Protein AF-A0A9X8YP07-F1 (afdb_monomer)

Structure (mmCIF, N/CA/C/O backbone):
data_AF-A0A9X8YP07-F1
#
_entry.id   AF-A0A9X8YP07-F1
#
loop_
_atom_site.group_PDB
_atom_site.id
_atom_site.type_symbol
_atom_site.label_atom_id
_atom_site.label_alt_id
_atom_site.label_comp_id
_atom_site.label_asym_id
_atom_site.label_entity_id
_atom_site.label_seq_id
_atom_site.pdbx_PDB_ins_code
_atom_site.Cartn_x
_atom_site.Cartn_y
_atom_site.Cartn_z
_atom_site.occupancy
_atom_site.B_iso_or_equiv
_atom_site.auth_seq_id
_atom_site.auth_comp_id
_atom_site.auth_asym_id
_atom_site.auth_atom_id
_atom_site.pdbx_PDB_model_num
ATOM 1 N N . PHE A 1 1 ? -4.619 15.359 14.313 1.00 47.41 1 PHE A N 1
ATOM 2 C CA . PHE A 1 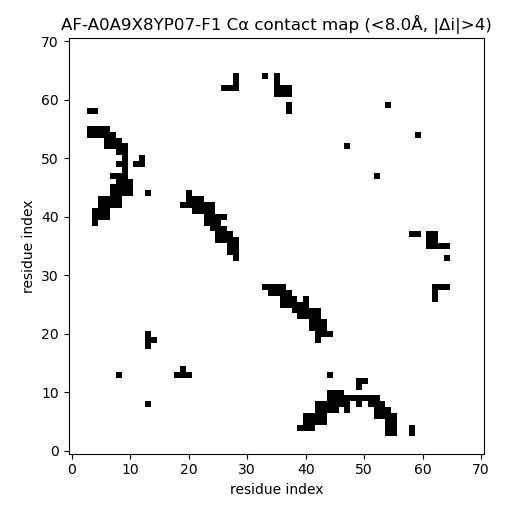1 ? -3.448 14.598 13.840 1.00 47.41 1 PHE A CA 1
ATOM 3 C C . PHE A 1 1 ? -3.945 13.554 12.856 1.00 47.41 1 PHE A C 1
ATOM 5 O O . PHE A 1 1 ? -4.711 12.693 13.262 1.00 47.41 1 PHE A O 1
ATOM 12 N N . GLY A 1 2 ? -3.642 13.712 11.565 1.00 69.56 2 GLY A N 1
ATOM 13 C CA . GLY A 1 2 ? -4.080 12.796 10.508 1.00 69.56 2 GLY A CA 1
ATOM 14 C C . GLY A 1 2 ? -2.923 11.891 10.109 1.00 69.56 2 GLY A C 1
ATOM 15 O O . GLY A 1 2 ? -1.921 12.391 9.603 1.00 69.56 2 GLY A O 1
ATOM 16 N N . ARG A 1 3 ? -3.046 10.594 10.394 1.00 79.00 3 ARG A N 1
ATOM 17 C CA . ARG A 1 3 ? -2.114 9.570 9.913 1.00 79.00 3 ARG A CA 1
ATOM 18 C C . ARG A 1 3 ? -2.262 9.424 8.400 1.00 79.00 3 ARG A C 1
ATOM 20 O O . ARG A 1 3 ? -3.387 9.378 7.909 1.00 79.00 3 ARG A O 1
ATOM 27 N N . ARG A 1 4 ? -1.138 9.413 7.684 1.00 88.31 4 ARG A N 1
ATOM 28 C CA . ARG A 1 4 ? -1.068 9.280 6.212 1.00 88.31 4 ARG A CA 1
ATOM 29 C C . ARG A 1 4 ? -0.514 7.917 5.783 1.00 88.31 4 ARG A C 1
ATOM 31 O O . ARG A 1 4 ? -0.645 7.528 4.633 1.00 88.31 4 ARG A O 1
ATOM 38 N N . ASP A 1 5 ? 0.024 7.178 6.741 1.00 93.00 5 ASP A N 1
ATOM 39 C CA . ASP A 1 5 ? 0.460 5.784 6.716 1.00 93.00 5 ASP A CA 1
ATOM 40 C C . ASP A 1 5 ? -0.733 4.817 6.834 1.00 93.00 5 ASP A C 1
ATOM 42 O O . ASP A 1 5 ? -0.727 3.901 7.652 1.00 93.00 5 ASP A O 1
ATOM 46 N N . VAL A 1 6 ? -1.799 5.049 6.059 1.00 95.69 6 VAL A N 1
ATOM 47 C CA . VAL A 1 6 ? -3.040 4.262 6.125 1.00 95.69 6 VAL A CA 1
ATOM 48 C C . VAL A 1 6 ? -3.406 3.680 4.762 1.00 95.69 6 VAL A C 1
ATOM 50 O O . VAL A 1 6 ? -3.433 4.404 3.766 1.00 95.69 6 VAL A O 1
ATOM 53 N N . LEU A 1 7 ? -3.754 2.390 4.755 1.00 97.12 7 LEU A N 1
ATOM 54 C CA . LEU A 1 7 ? -4.368 1.682 3.637 1.00 97.12 7 LEU A CA 1
ATOM 55 C C . LEU A 1 7 ? -5.832 1.387 3.967 1.00 97.12 7 LEU A C 1
ATOM 57 O O . LEU A 1 7 ? -6.134 0.586 4.847 1.00 97.12 7 LEU A O 1
ATOM 61 N N . PHE A 1 8 ? -6.752 2.022 3.255 1.00 97.56 8 PHE A N 1
ATOM 62 C CA . PHE A 1 8 ? -8.171 1.699 3.325 1.00 97.56 8 PHE A CA 1
ATOM 63 C C . PHE A 1 8 ? -8.431 0.419 2.550 1.00 97.56 8 PHE A C 1
ATOM 65 O O . PHE A 1 8 ? -8.064 0.319 1.378 1.00 97.56 8 PHE A O 1
ATOM 72 N N . MET A 1 9 ? -9.081 -0.542 3.193 1.00 98.19 9 MET A N 1
ATOM 73 C CA . MET A 1 9 ? -9.327 -1.853 2.612 1.00 98.19 9 MET A CA 1
ATOM 74 C C . MET A 1 9 ? -10.704 -2.370 3.023 1.00 98.19 9 MET A C 1
ATOM 76 O O . MET A 1 9 ? -11.183 -2.077 4.120 1.00 98.19 9 MET A O 1
ATOM 80 N N . ASN A 1 10 ? -11.365 -3.107 2.131 1.00 98.31 10 ASN A N 1
ATOM 81 C CA . ASN A 1 10 ? -12.651 -3.714 2.448 1.00 98.31 10 ASN A CA 1
ATOM 82 C C . ASN A 1 10 ? -12.483 -4.799 3.526 1.00 98.31 10 ASN A C 1
ATOM 84 O O . ASN A 1 10 ? -11.540 -5.586 3.480 1.00 98.31 10 ASN A O 1
ATOM 88 N N . ASP A 1 11 ? -13.432 -4.878 4.459 1.00 97.75 11 ASP A N 1
ATOM 89 C CA . ASP A 1 11 ? -13.400 -5.838 5.569 1.00 97.75 11 ASP A CA 1
ATOM 90 C C . ASP A 1 11 ? -13.334 -7.309 5.105 1.00 97.75 11 ASP A C 1
ATOM 92 O O . ASP A 1 11 ? -12.5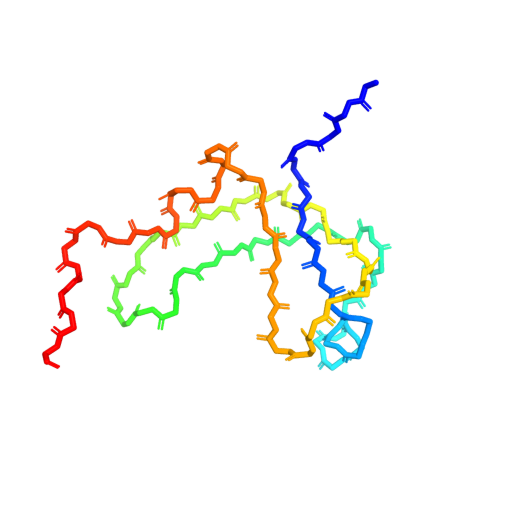97 -8.114 5.668 1.00 97.75 11 ASP A O 1
ATOM 96 N N . SER A 1 12 ? -14.022 -7.657 4.013 1.00 97.75 12 SER A N 1
ATOM 97 C CA . SER A 1 12 ? -13.980 -9.017 3.455 1.00 97.75 12 SER A CA 1
ATOM 98 C C . SER A 1 12 ? -12.620 -9.373 2.852 1.00 97.75 12 SER A C 1
ATOM 100 O O . SER A 1 12 ? -12.208 -10.532 2.912 1.00 97.75 12 SER A O 1
ATOM 102 N N . ASP A 1 13 ? -11.889 -8.393 2.312 1.00 98.00 13 ASP A N 1
ATOM 103 C CA . ASP A 1 13 ? -10.532 -8.622 1.826 1.00 98.00 13 ASP A CA 1
ATOM 104 C C . ASP A 1 13 ? -9.550 -8.795 2.981 1.00 98.00 13 ASP A C 1
ATOM 106 O O . ASP A 1 13 ? -8.647 -9.622 2.868 1.00 98.00 13 ASP A O 1
ATOM 110 N N . LEU A 1 14 ? -9.739 -8.074 4.095 1.00 97.75 14 LEU A N 1
ATOM 111 C CA . LEU A 1 14 ? -8.932 -8.280 5.302 1.00 97.75 14 LEU A CA 1
ATOM 112 C C . LEU A 1 14 ? -9.064 -9.716 5.786 1.00 97.75 14 LEU A C 1
ATOM 114 O O . LEU A 1 14 ? -8.066 -10.426 5.885 1.00 97.75 14 LEU A O 1
ATOM 118 N N . GLN A 1 15 ? -10.301 -10.185 5.952 1.00 97.38 15 GLN A N 1
ATOM 119 C CA . GLN A 1 15 ? -10.578 -11.562 6.355 1.00 97.38 15 GLN A CA 1
ATOM 120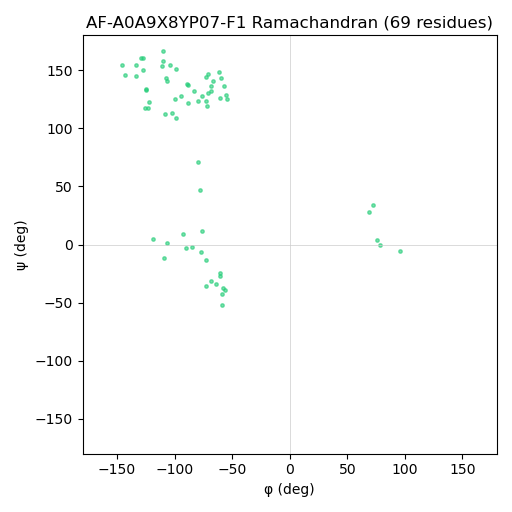 C C . GLN A 1 15 ? -9.990 -12.581 5.368 1.00 97.38 15 GLN A C 1
ATOM 122 O O . GLN A 1 15 ? -9.385 -13.569 5.781 1.00 97.38 15 GLN A O 1
ATOM 127 N N . ARG A 1 16 ? -10.121 -12.338 4.056 1.00 97.56 16 ARG A N 1
ATOM 128 C CA . ARG A 1 16 ? -9.579 -13.219 3.007 1.00 97.56 16 ARG A CA 1
ATOM 129 C C . ARG A 1 16 ? -8.052 -13.304 3.034 1.00 97.56 16 ARG A C 1
ATOM 131 O O . ARG A 1 16 ? -7.511 -14.356 2.699 1.00 97.56 16 ARG A O 1
ATOM 138 N N . LEU A 1 17 ? -7.372 -12.215 3.388 1.00 96.69 17 LEU A N 1
ATOM 139 C CA . LEU A 1 17 ? -5.914 -12.160 3.510 1.00 96.69 17 LEU A CA 1
ATOM 140 C C . LEU A 1 17 ? -5.408 -12.518 4.917 1.00 96.69 17 LEU A C 1
ATOM 142 O O . LEU A 1 17 ? -4.198 -12.594 5.109 1.00 96.69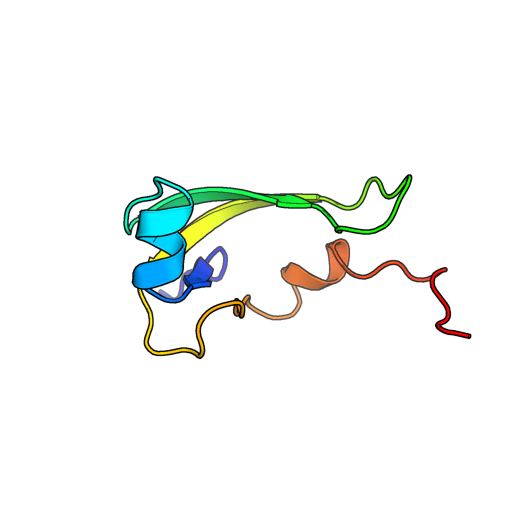 17 LEU A O 1
ATOM 146 N N . GLY A 1 18 ? -6.302 -12.772 5.879 1.00 97.81 18 GLY A N 1
ATOM 147 C CA . GLY A 1 18 ? -5.939 -13.053 7.270 1.00 97.81 18 GLY A CA 1
ATOM 148 C C . GLY A 1 18 ? -5.372 -11.840 8.014 1.00 97.81 18 GLY A C 1
ATOM 149 O O . GLY A 1 18 ? -4.555 -12.019 8.910 1.00 97.81 18 GLY A O 1
ATOM 150 N N . LEU A 1 19 ? -5.774 -10.633 7.611 1.00 97.75 19 LEU A N 1
ATOM 151 C CA . LEU A 1 19 ? -5.387 -9.364 8.223 1.00 97.75 19 LEU A CA 1
ATOM 152 C C . LEU A 1 19 ? -6.480 -8.865 9.170 1.00 97.75 19 LEU A C 1
ATOM 154 O O . LEU A 1 19 ? -7.672 -9.076 8.933 1.00 97.75 19 LEU A O 1
ATOM 158 N N . GLU A 1 20 ? -6.073 -8.130 10.193 1.00 97.75 20 GLU A N 1
ATOM 159 C CA . GLU A 1 20 ? -6.954 -7.439 11.125 1.00 97.75 20 GLU A CA 1
ATOM 160 C C . GLU A 1 20 ? -6.886 -5.915 10.938 1.00 97.75 20 GLU A C 1
ATOM 162 O O . GLU A 1 20 ? -5.931 -5.342 10.405 1.00 97.75 20 GLU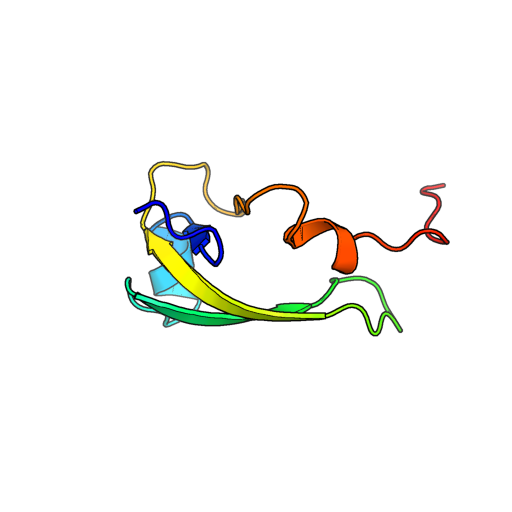 A O 1
ATOM 167 N N . HIS A 1 21 ? -7.933 -5.215 11.381 1.00 96.94 21 HIS A N 1
ATOM 168 C CA . HIS A 1 21 ? -7.907 -3.755 11.423 1.00 96.94 21 HIS A CA 1
ATOM 169 C C . HIS A 1 21 ? -6.778 -3.279 12.345 1.00 96.94 21 HIS A C 1
ATOM 171 O O . HIS A 1 21 ? -6.759 -3.602 13.530 1.00 96.94 21 HIS A O 1
ATOM 177 N N . GLY A 1 22 ? -5.909 -2.414 11.826 1.00 96.88 22 GLY A N 1
ATOM 178 C CA . GLY A 1 22 ? -4.766 -1.879 12.557 1.00 96.88 22 GLY A CA 1
ATOM 179 C C . GLY A 1 22 ? -3.457 -2.623 12.302 1.00 96.88 22 GLY A C 1
ATOM 180 O O . GLY A 1 22 ? -2.422 -2.136 12.758 1.00 96.88 22 GLY A O 1
ATOM 181 N N . ASP A 1 23 ? -3.477 -3.729 11.554 1.00 98.12 23 ASP A N 1
ATOM 182 C CA . ASP A 1 23 ? -2.255 -4.419 11.150 1.00 98.12 23 ASP A CA 1
ATOM 183 C C . ASP A 1 23 ? -1.366 -3.529 10.288 1.00 98.12 23 ASP A C 1
ATOM 185 O O . ASP A 1 23 ? -1.835 -2.684 9.521 1.00 98.12 23 ASP A O 1
ATOM 189 N N . VAL A 1 24 ? -0.059 -3.741 10.410 1.00 97.69 24 VAL A N 1
ATOM 190 C CA . VAL A 1 24 ? 0.948 -3.063 9.597 1.00 97.69 24 VAL A CA 1
ATOM 191 C C . VAL A 1 24 ? 1.371 -3.997 8.476 1.00 97.69 24 VAL A C 1
ATOM 193 O O . VAL A 1 24 ? 1.800 -5.122 8.729 1.00 97.69 24 VAL A O 1
ATOM 196 N N . VAL A 1 25 ? 1.260 -3.518 7.242 1.00 97.25 25 VAL A N 1
ATOM 197 C CA . VAL A 1 25 ? 1.608 -4.266 6.035 1.00 97.25 25 VAL A CA 1
ATOM 198 C C . VAL A 1 25 ? 2.561 -3.473 5.159 1.00 97.25 25 VAL A C 1
ATOM 200 O O . VAL A 1 25 ? 2.629 -2.242 5.221 1.00 97.25 25 VAL A O 1
ATOM 203 N N . ASP A 1 26 ? 3.229 -4.206 4.280 1.00 96.81 26 ASP A N 1
ATOM 204 C CA . ASP A 1 26 ? 3.976 -3.634 3.176 1.00 96.81 26 ASP A CA 1
ATOM 205 C C . ASP A 1 26 ? 3.222 -3.901 1.872 1.00 96.81 26 ASP A C 1
ATOM 207 O O . ASP A 1 26 ? 2.614 -4.958 1.687 1.00 96.81 26 ASP A O 1
ATOM 211 N N . LEU A 1 27 ? 3.258 -2.931 0.965 1.00 95.56 27 LEU A N 1
ATOM 212 C CA . LEU A 1 27 ? 2.689 -3.035 -0.369 1.00 95.56 27 LEU A CA 1
ATOM 213 C C . LEU A 1 27 ? 3.804 -3.168 -1.392 1.00 95.56 27 LEU A C 1
ATOM 215 O O . LEU A 1 27 ? 4.811 -2.468 -1.314 1.00 95.56 27 LEU A O 1
ATOM 219 N N . GLU A 1 28 ? 3.577 -4.005 -2.395 1.00 95.19 28 GLU A N 1
ATOM 220 C CA . GLU A 1 28 ? 4.468 -4.188 -3.535 1.00 95.19 28 GLU A CA 1
ATOM 221 C C . GLU A 1 28 ? 3.682 -4.017 -4.834 1.00 95.19 28 GLU A C 1
ATOM 223 O O . GLU A 1 28 ? 2.478 -4.282 -4.906 1.00 95.19 28 GLU A O 1
ATOM 228 N N . THR A 1 29 ? 4.363 -3.554 -5.877 1.00 94.25 29 THR A N 1
ATOM 229 C CA . THR A 1 29 ? 3.760 -3.457 -7.209 1.00 94.25 29 THR A CA 1
ATOM 230 C C . THR A 1 29 ? 3.568 -4.861 -7.784 1.00 94.25 29 THR A C 1
ATOM 232 O O . THR A 1 29 ? 4.491 -5.665 -7.816 1.00 94.25 29 THR A O 1
ATOM 235 N N . ALA A 1 30 ? 2.371 -5.171 -8.285 1.00 91.38 30 ALA A N 1
ATOM 236 C CA . ALA A 1 30 ? 2.034 -6.504 -8.798 1.00 91.38 30 ALA A CA 1
ATOM 237 C C . ALA A 1 30 ? 2.617 -6.821 -10.196 1.00 91.38 30 ALA A C 1
ATOM 239 O O . ALA A 1 30 ? 2.212 -7.796 -10.829 1.00 91.38 30 ALA A O 1
ATOM 240 N N . LEU A 1 31 ? 3.544 -6.001 -10.705 1.00 90.00 31 LEU A N 1
ATOM 241 C CA . LEU A 1 31 ? 4.145 -6.183 -12.026 1.00 90.00 31 LEU A CA 1
ATOM 242 C C . LEU A 1 31 ? 5.397 -7.075 -11.955 1.00 90.00 31 LEU A C 1
ATOM 244 O O . LEU A 1 31 ? 6.222 -6.894 -11.051 1.00 90.00 31 LEU A O 1
ATOM 248 N N . PRO A 1 32 ? 5.587 -8.012 -12.909 1.00 87.69 32 PRO A N 1
ATOM 249 C CA . PRO A 1 32 ? 6.755 -8.889 -12.931 1.00 87.69 32 PRO A CA 1
ATOM 250 C C . PRO A 1 32 ? 8.07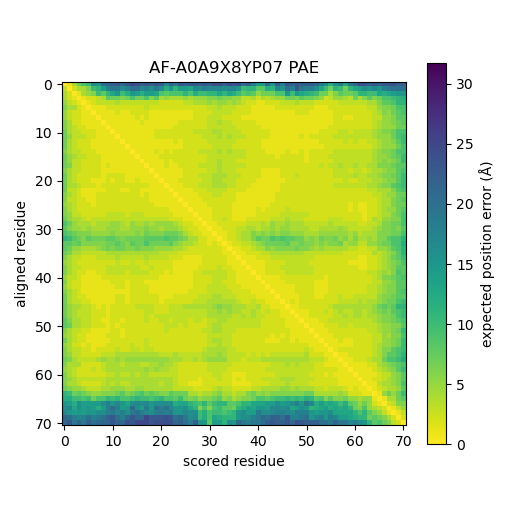5 -8.110 -12.931 1.00 87.69 32 PRO A C 1
ATOM 252 O O . PRO A 1 32 ? 8.288 -7.230 -13.761 1.00 87.69 32 PRO A O 1
ATOM 255 N N . GLY A 1 33 ? 8.976 -8.452 -12.008 1.00 86.12 33 GLY A N 1
ATOM 256 C CA . GLY A 1 33 ? 10.298 -7.822 -11.903 1.00 86.12 33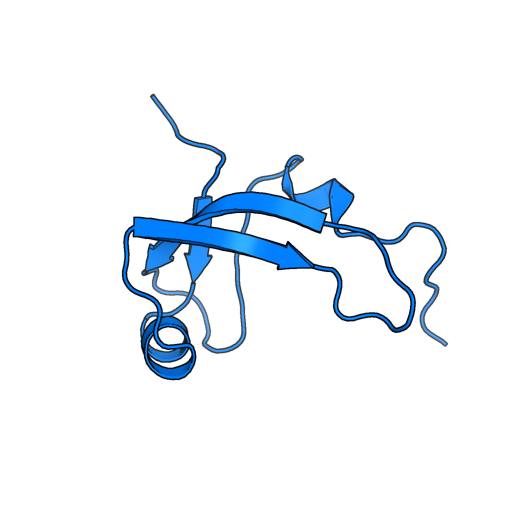 GLY A CA 1
ATOM 257 C C . GLY A 1 33 ? 10.305 -6.424 -11.277 1.00 86.12 33 GLY A C 1
ATOM 258 O O . GLY A 1 33 ? 11.368 -5.807 -11.208 1.00 86.12 33 GLY A O 1
ATOM 259 N N . SER A 1 34 ? 9.160 -5.918 -10.809 1.00 88.38 34 SER A N 1
ATOM 260 C CA . SER A 1 34 ? 9.112 -4.644 -10.093 1.00 88.38 34 SER A CA 1
ATOM 261 C C . SER A 1 34 ? 9.740 -4.757 -8.696 1.00 88.38 34 SER A C 1
ATOM 263 O O . SER A 1 34 ? 9.692 -5.799 -8.045 1.00 88.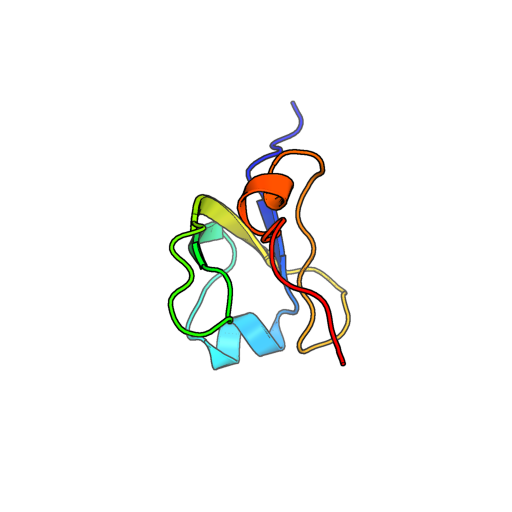38 34 SER A O 1
ATOM 265 N N . THR A 1 35 ? 10.374 -3.673 -8.246 1.00 91.00 35 THR A N 1
ATOM 266 C CA . THR A 1 35 ? 11.029 -3.559 -6.924 1.00 91.00 35 THR A CA 1
ATOM 267 C C . THR A 1 35 ? 10.401 -2.464 -6.063 1.00 91.00 35 THR A C 1
ATOM 269 O O . THR A 1 35 ? 10.894 -2.133 -4.988 1.00 91.00 35 THR A O 1
ATOM 272 N N . GLN A 1 36 ? 9.330 -1.856 -6.569 1.00 94.31 36 GLN A N 1
ATOM 273 C CA . GLN A 1 36 ? 8.616 -0.763 -5.937 1.00 94.31 36 GLN A CA 1
ATOM 274 C C . GLN A 1 36 ? 7.835 -1.286 -4.732 1.00 94.31 36 GLN A C 1
ATOM 276 O O . GLN A 1 36 ? 6.936 -2.118 -4.886 1.00 94.31 3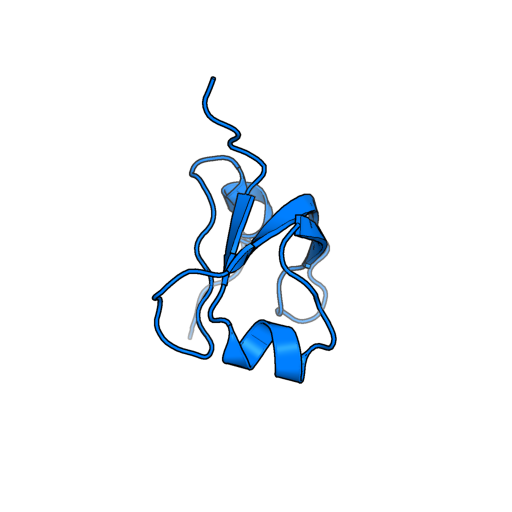6 GLN A O 1
ATOM 281 N N . ARG A 1 37 ? 8.170 -0.764 -3.550 1.00 95.44 37 ARG A N 1
ATOM 282 C CA . ARG A 1 37 ? 7.585 -1.146 -2.265 1.00 95.44 37 ARG A CA 1
ATOM 283 C C . ARG A 1 37 ? 7.221 0.093 -1.454 1.00 95.44 37 ARG A C 1
ATOM 285 O O . ARG A 1 37 ? 7.936 1.093 -1.495 1.00 95.44 37 ARG A O 1
ATOM 292 N N . LEU A 1 38 ? 6.126 0.006 -0.709 1.00 96.06 38 LEU A N 1
ATOM 293 C CA . LEU A 1 38 ? 5.722 0.974 0.304 1.00 96.06 38 LEU A CA 1
ATOM 294 C C . LEU A 1 38 ? 5.575 0.232 1.632 1.00 96.06 38 LEU A C 1
ATOM 296 O O . LEU A 1 38 ? 4.750 -0.669 1.739 1.00 96.06 38 LEU A O 1
ATOM 300 N N . GLU A 1 39 ? 6.382 0.600 2.619 1.00 96.81 39 GLU A N 1
ATOM 301 C CA . GLU A 1 39 ? 6.504 -0.147 3.872 1.00 96.81 39 GLU A CA 1
ATOM 302 C C . GLU A 1 39 ? 5.779 0.532 5.033 1.00 96.81 39 GLU A C 1
ATOM 304 O O . GLU A 1 39 ? 5.635 1.758 5.064 1.00 96.81 39 GLU A O 1
ATOM 309 N N . GLY A 1 40 ? 5.377 -0.266 6.022 1.00 96.00 40 GLY A N 1
ATOM 310 C CA . GLY A 1 40 ? 4.909 0.240 7.310 1.00 96.00 40 GLY A CA 1
ATOM 311 C C . GLY A 1 40 ? 3.534 0.907 7.266 1.00 96.00 40 GLY A C 1
ATOM 312 O O . GLY A 1 40 ? 3.293 1.867 7.998 1.00 96.00 40 GLY A O 1
ATOM 313 N N . ILE A 1 41 ? 2.629 0.426 6.413 1.00 97.44 41 ILE A N 1
ATOM 314 C CA . ILE A 1 41 ? 1.304 1.020 6.234 1.00 97.44 41 ILE A CA 1
ATOM 315 C C . ILE A 1 41 ? 0.277 0.323 7.122 1.00 97.44 41 ILE A C 1
ATOM 317 O O . ILE A 1 41 ? 0.129 -0.894 7.083 1.00 97.44 41 ILE A O 1
ATOM 321 N N . THR A 1 42 ? -0.471 1.102 7.906 1.00 97.44 42 THR A N 1
ATOM 322 C CA . THR A 1 42 ? -1.544 0.576 8.756 1.00 97.44 42 THR A CA 1
ATOM 323 C C . THR A 1 42 ? -2.799 0.316 7.934 1.00 97.44 42 THR A C 1
ATOM 325 O O . THR A 1 42 ? -3.362 1.241 7.343 1.00 97.44 42 THR A O 1
ATOM 328 N N . VAL A 1 43 ? -3.311 -0.905 7.952 1.00 97.38 43 VAL A N 1
ATOM 329 C CA . VAL A 1 43 ? -4.547 -1.242 7.255 1.00 97.38 43 VAL A CA 1
ATOM 330 C C . VAL A 1 43 ? -5.761 -0.880 8.099 1.00 97.38 43 VAL A C 1
ATOM 332 O O . VAL A 1 43 ? -5.842 -1.184 9.286 1.00 97.38 43 VAL A O 1
ATOM 335 N N . ILE A 1 44 ? -6.726 -0.210 7.480 1.00 97.31 44 ILE A N 1
ATOM 336 C CA . ILE A 1 44 ? -7.948 0.267 8.115 1.00 97.31 44 ILE A CA 1
ATOM 337 C C . ILE A 1 44 ? -9.140 -0.256 7.322 1.00 97.31 44 ILE A C 1
ATOM 339 O O . ILE A 1 44 ? -9.338 0.101 6.158 1.00 97.31 44 ILE A O 1
ATOM 343 N N . ALA A 1 45 ? -9.958 -1.075 7.986 1.00 97.25 45 ALA A N 1
ATOM 344 C CA . ALA A 1 45 ? -11.244 -1.510 7.457 1.00 97.25 45 ALA A CA 1
ATOM 345 C C . ALA A 1 45 ? -12.103 -0.293 7.077 1.00 97.25 45 ALA A C 1
ATOM 347 O O . ALA A 1 45 ? -12.335 0.604 7.895 1.00 97.25 45 ALA A O 1
ATOM 348 N N . TYR A 1 46 ? -12.564 -0.255 5.830 1.00 97.19 46 TYR A N 1
ATOM 349 C CA . TYR A 1 46 ? -13.353 0.843 5.288 1.00 97.19 46 TYR A CA 1
ATOM 350 C C . TYR A 1 46 ? -14.389 0.338 4.286 1.00 97.19 46 TYR A C 1
ATOM 352 O O . TYR A 1 46 ? -14.215 -0.697 3.643 1.00 97.19 46 TYR A O 1
ATOM 360 N N . ASN A 1 47 ? -15.469 1.100 4.119 1.00 96.62 47 ASN A N 1
ATOM 361 C CA . ASN A 1 47 ? -16.507 0.792 3.141 1.00 96.62 47 ASN A CA 1
ATOM 362 C C . ASN A 1 47 ? -16.079 1.223 1.725 1.00 96.62 47 ASN A C 1
ATOM 364 O O . ASN A 1 47 ? -16.574 2.213 1.189 1.00 96.62 47 ASN A O 1
ATOM 368 N N . ILE A 1 48 ? -15.117 0.499 1.151 1.00 96.38 48 ILE A N 1
ATOM 369 C CA . ILE A 1 48 ? -14.751 0.557 -0.271 1.00 96.38 48 ILE A CA 1
ATOM 370 C C . ILE A 1 48 ? -15.157 -0.737 -0.982 1.00 96.38 48 ILE A C 1
ATOM 372 O O . ILE A 1 48 ? -15.466 -1.737 -0.333 1.00 96.38 48 ILE A O 1
ATOM 376 N N . SER A 1 49 ? -15.151 -0.737 -2.314 1.00 97.38 49 SER A N 1
ATOM 377 C CA . SER A 1 49 ? -15.374 -1.949 -3.107 1.00 97.38 49 SER A CA 1
ATOM 378 C C . SER A 1 49 ? -14.364 -3.045 -2.761 1.00 97.38 49 SER A C 1
ATOM 380 O O . SER A 1 49 ? -13.167 -2.780 -2.651 1.00 97.38 49 SER A O 1
ATOM 382 N N . ALA A 1 50 ? -14.845 -4.283 -2.628 1.00 97.12 50 ALA A N 1
ATOM 383 C CA . ALA A 1 50 ? -13.976 -5.446 -2.480 1.00 97.12 50 ALA A CA 1
ATOM 384 C C . ALA A 1 50 ? -13.040 -5.589 -3.696 1.00 97.12 50 ALA A C 1
ATOM 386 O O . ALA A 1 50 ? -13.421 -5.285 -4.828 1.00 97.12 50 ALA A O 1
ATOM 387 N N . GLY A 1 51 ? -11.807 -6.024 -3.452 1.00 96.12 51 GLY A N 1
ATOM 388 C CA . GLY A 1 51 ? -10.711 -6.080 -4.417 1.00 96.12 51 GLY A CA 1
ATOM 389 C C . GLY A 1 51 ? -10.030 -4.735 -4.685 1.00 96.12 51 GLY A C 1
ATOM 390 O O . GLY A 1 51 ? -9.102 -4.680 -5.487 1.00 96.12 51 GLY A O 1
ATOM 391 N N . SER A 1 52 ? -10.472 -3.648 -4.048 1.00 96.38 52 SER A N 1
ATOM 392 C CA . SER A 1 52 ? -9.846 -2.325 -4.148 1.00 96.38 52 SER A CA 1
ATOM 393 C C . SER A 1 52 ? -9.190 -1.934 -2.829 1.00 96.38 52 SER A C 1
ATOM 395 O O . SER A 1 52 ? -9.620 -2.360 -1.759 1.00 96.38 52 SER A O 1
ATOM 397 N N . VAL A 1 53 ? -8.176 -1.076 -2.911 1.00 96.56 53 VAL A N 1
ATOM 398 C CA . VAL A 1 53 ? -7.556 -0.421 -1.756 1.00 96.56 53 VAL A CA 1
ATOM 399 C C . VAL A 1 53 ? -7.388 1.069 -2.032 1.00 96.56 53 VAL A C 1
ATOM 401 O O . VAL A 1 53 ? -7.304 1.487 -3.187 1.00 96.56 53 VAL A O 1
ATOM 404 N N . GLY A 1 54 ? -7.346 1.879 -0.977 1.00 95.81 54 GLY A N 1
ATOM 405 C CA . GLY A 1 54 ? -7.073 3.312 -1.063 1.00 95.81 54 GLY A CA 1
ATOM 406 C C . GLY A 1 54 ? -5.896 3.696 -0.179 1.00 95.81 54 GLY A C 1
ATOM 407 O O . GLY A 1 54 ? -5.856 3.315 0.983 1.00 95.81 54 GLY A O 1
ATOM 408 N N . ALA A 1 55 ? -4.961 4.479 -0.703 1.00 95.44 55 ALA A N 1
ATOM 409 C CA . ALA A 1 55 ? -3.832 5.018 0.049 1.00 95.44 55 ALA A CA 1
ATOM 410 C C . ALA A 1 55 ? -3.729 6.530 -0.177 1.00 95.44 55 ALA A C 1
ATOM 412 O O . ALA A 1 55 ? -4.283 7.068 -1.141 1.00 95.44 55 ALA A O 1
ATOM 413 N N . TYR A 1 56 ? -3.037 7.230 0.719 1.00 93.62 56 TYR A N 1
ATOM 414 C CA . TYR A 1 56 ? -2.848 8.669 0.580 1.00 93.62 56 TYR A CA 1
ATOM 415 C C . TYR A 1 56 ? -1.851 9.015 -0.539 1.00 93.62 56 TYR A C 1
ATOM 417 O O . TYR A 1 56 ? -0.869 8.314 -0.789 1.00 93.62 56 TYR A O 1
ATOM 425 N N . TYR A 1 57 ? -2.134 10.122 -1.228 1.00 87.38 57 TYR A N 1
ATOM 426 C CA . TYR A 1 57 ? -1.194 10.778 -2.133 1.00 87.38 57 TYR A CA 1
ATOM 427 C C . TYR A 1 57 ? -0.347 11.792 -1.346 1.00 87.38 57 TYR A C 1
ATOM 429 O O . TYR A 1 57 ? -0.927 12.585 -0.592 1.00 87.38 57 TYR A O 1
ATOM 437 N N . PRO A 1 58 ? 0.981 11.881 -1.568 1.00 92.50 58 PRO A N 1
ATOM 438 C CA . PRO A 1 58 ? 1.783 11.183 -2.582 1.00 92.50 58 PRO A CA 1
ATOM 439 C C . PRO A 1 58 ? 2.416 9.862 -2.112 1.00 92.50 58 PRO A C 1
ATOM 441 O O . PRO A 1 58 ? 3.255 9.318 -2.823 1.00 92.50 58 PRO A O 1
ATOM 444 N N . GLU A 1 59 ? 2.067 9.357 -0.929 1.00 92.56 59 GLU A N 1
ATOM 445 C CA . GLU A 1 59 ? 2.731 8.217 -0.285 1.00 92.56 59 GLU A CA 1
ATOM 446 C C . GLU A 1 59 ? 2.749 6.961 -1.175 1.00 92.56 59 GLU A C 1
ATOM 448 O O . GLU A 1 59 ? 3.774 6.292 -1.285 1.00 92.56 59 GLU A O 1
ATOM 453 N N . ALA A 1 60 ? 1.658 6.693 -1.898 1.00 93.50 60 ALA A N 1
ATOM 454 C CA . ALA A 1 60 ? 1.559 5.556 -2.814 1.00 93.50 60 ALA A CA 1
ATOM 455 C C . ALA A 1 60 ? 2.282 5.732 -4.166 1.00 93.50 60 ALA A C 1
ATOM 457 O O . ALA A 1 60 ? 2.371 4.767 -4.923 1.00 93.50 60 ALA A O 1
ATOM 458 N N . ASN A 1 61 ? 2.835 6.911 -4.489 1.00 94.12 61 ASN A N 1
ATOM 459 C CA . ASN A 1 61 ? 3.497 7.138 -5.785 1.00 94.12 61 ASN A CA 1
ATOM 460 C C . ASN A 1 61 ? 4.697 6.211 -6.006 1.00 94.12 61 ASN A C 1
ATOM 462 O O . ASN A 1 61 ? 5.026 5.906 -7.149 1.00 94.12 61 ASN A O 1
ATOM 466 N N . VAL A 1 62 ? 5.342 5.752 -4.927 1.00 93.19 62 VAL A N 1
ATOM 467 C CA . VAL A 1 62 ? 6.458 4.800 -5.010 1.00 93.19 62 VAL A CA 1
ATOM 468 C C . VAL A 1 62 ? 6.046 3.472 -5.654 1.00 93.19 62 VAL A C 1
ATOM 470 O O . VAL A 1 62 ? 6.899 2.812 -6.229 1.00 93.19 62 VAL A O 1
ATOM 473 N N . LEU A 1 63 ? 4.756 3.112 -5.611 1.00 91.56 63 LEU A N 1
ATOM 474 C CA . LEU A 1 63 ? 4.190 1.895 -6.204 1.00 91.56 63 LEU A CA 1
ATOM 475 C C . LEU A 1 63 ? 3.842 2.043 -7.694 1.00 91.56 63 LEU A C 1
ATOM 477 O O . LEU A 1 63 ? 3.356 1.098 -8.305 1.00 91.56 63 LEU A O 1
ATOM 481 N N . VAL A 1 64 ? 4.032 3.223 -8.289 1.00 89.44 64 VAL A N 1
ATOM 482 C CA . VAL A 1 64 ? 3.702 3.460 -9.700 1.00 89.44 64 VAL A CA 1
ATOM 483 C C . VAL A 1 64 ? 4.980 3.351 -10.539 1.00 89.44 64 VAL A C 1
ATOM 485 O O . VAL A 1 64 ? 5.839 4.235 -10.463 1.00 89.44 64 VAL A O 1
ATOM 488 N N . PRO A 1 65 ? 5.145 2.297 -11.359 1.00 82.75 65 PRO A N 1
ATOM 489 C CA . PRO A 1 65 ? 6.317 2.166 -12.209 1.00 82.75 65 PRO A CA 1
ATOM 490 C C . PRO A 1 65 ? 6.253 3.165 -13.361 1.00 82.75 65 PRO A C 1
ATOM 492 O O . PRO A 1 65 ? 5.333 3.152 -14.171 1.00 82.75 65 PRO A O 1
ATOM 495 N N . LEU A 1 66 ? 7.284 4.000 -13.478 1.00 81.06 66 LEU A N 1
ATOM 496 C CA . LEU A 1 66 ? 7.374 5.021 -14.530 1.00 81.06 66 LEU A CA 1
ATOM 497 C C . LEU A 1 66 ? 7.666 4.450 -15.929 1.00 81.06 66 LEU A C 1
ATOM 499 O O . LEU A 1 66 ? 7.575 5.174 -16.914 1.00 81.06 66 LEU A O 1
ATOM 503 N N . HIS A 1 67 ? 8.065 3.179 -16.013 1.00 74.81 67 HIS A N 1
ATOM 504 C CA . HIS A 1 67 ? 8.469 2.508 -17.253 1.00 74.81 67 HIS A CA 1
ATOM 505 C C . HIS A 1 67 ? 7.432 1.499 -17.768 1.00 74.81 67 HIS A C 1
ATOM 507 O O . HIS A 1 67 ? 7.679 0.855 -18.783 1.00 74.81 67 HIS A O 1
ATOM 513 N N . TYR A 1 68 ? 6.295 1.344 -17.081 1.00 68.38 68 TYR A N 1
ATOM 514 C CA . TYR A 1 68 ? 5.209 0.487 -17.547 1.00 68.38 68 TYR A CA 1
ATOM 515 C C . TYR A 1 68 ? 4.274 1.291 -18.455 1.00 68.38 68 TYR A C 1
ATOM 517 O O . TYR A 1 68 ? 3.722 2.310 -18.042 1.00 68.38 68 TYR A O 1
ATOM 525 N N . ILE A 1 69 ? 4.112 0.829 -19.692 1.00 71.50 69 ILE A N 1
ATOM 526 C CA . ILE A 1 69 ? 3.149 1.346 -20.665 1.00 71.50 69 ILE A CA 1
ATOM 527 C C . ILE A 1 69 ? 2.281 0.150 -21.048 1.00 71.50 69 ILE A C 1
ATOM 529 O O . ILE A 1 69 ? 2.824 -0.874 -21.457 1.00 71.50 69 ILE A O 1
ATOM 533 N N . ASP A 1 70 ? 0.969 0.267 -20.852 1.00 64.81 70 ASP A N 1
ATOM 534 C CA . ASP A 1 70 ? 0.003 -0.753 -21.275 1.00 64.81 70 ASP A CA 1
ATOM 535 C C . ASP A 1 70 ? -0.056 -0.778 -22.814 1.00 64.81 70 ASP A C 1
ATOM 537 O O . ASP A 1 70 ? -0.030 0.292 -23.433 1.00 64.81 70 ASP A O 1
ATOM 541 N N . GLU A 1 71 ? -0.076 -1.968 -23.424 1.00 55.03 71 GLU A N 1
ATOM 542 C CA . GLU A 1 71 ? -0.204 -2.132 -24.888 1.00 55.03 71 GLU A CA 1
ATOM 543 C C . GLU A 1 71 ? -1.634 -1.890 -25.394 1.00 55.03 71 GLU A C 1
ATOM 545 O O . GLU A 1 71 ? -2.600 -2.324 -24.725 1.00 55.03 71 GLU A O 1
#

pLDDT: mean 91.55, std 10.24, range [47.41, 98.31]

Radius of gyration: 12.87 Å; Cα contacts (8 Å, |Δi|>4): 116; chains: 1; bounding box: 28×28×39 Å

InterPro domains:
  IPR009010 Aspartate decarboxylase-like domain superfamily [SSF50692] (3-67)

Mean predicted aligned error: 4.26 Å

Secondary structure (DSSP, 8-state):
----SEEEE-HHHHHHHT--TT-EEEEE--STT---EEEEEEEEE-S--TT-EEE-TTGGGGGS-TT----

Solvent-accessible surface area (backbone atoms only — not comparable to full-atom values): 4439 Å² total; per-residue (Å²): 139,84,83,65,57,40,33,36,31,14,57,69,51,30,58,74,71,75,49,57,77,67,39,72,43,69,48,67,39,93,52,90,91,58,84,35,57,48,74,73,27,28,31,37,68,37,101,53,59,75,97,46,74,46,64,40,86,72,70,54,55,57,49,56,67,90,84,71,75,88,132

Organism: Serratia marcescens (NCBI:txid615)

Nearest PDB structures (foldseek):
  9boq-assembly1_A  TM=8.278E-01  e=9.919E-03  Homo sapiens
  4kdi-assembly1_A  TM=8.841E-01  e=1.957E-02  Homo sapiens
  7r7t-assembly1_E  TM=8.194E-01  e=1.829E-02  Homo sapiens
  5dyi-assembly2_H  TM=8.679E-01  e=8.731E-02  Homo sapiens
  5udf-assembly1_B  TM=5.450E-01  e=4.168E-01  Acinetobacter baumannii

Sequence (71 aa):
FGRRDVLFMNDSDLQRLGLEHGDVVDLETALPGSTQRLEGITVIAYNISAGSVGAYYPEANVLVPLHYIDE

Foldseek 3Di:
DDDQLEKEAAPVVCVVVVHDQQDWDKDAAPDPPGPQIQGGHGYHHDPDDHPDMDGDPPSCVSNDDPPDDDD